Protein AF-A0AAV6JQM9-F1 (afdb_monomer)

Mean predicted aligned error: 17.46 Å

Sequ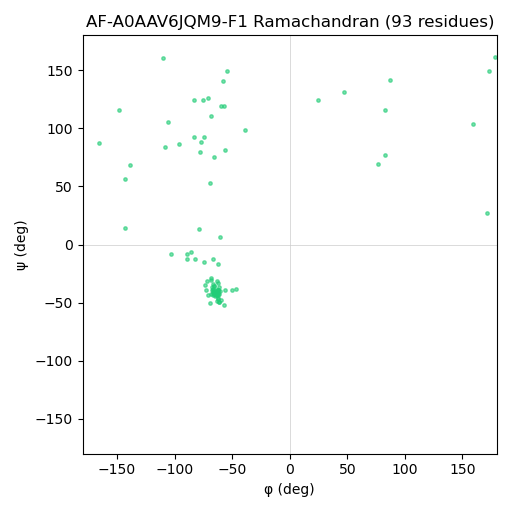ence (95 aa):
MRNSRGLAGAQKEYQPLSGPDRAVRSGTGFSGRQWRGIGAWKLLSLAVSFFVMMMKPIVLVLLNLAPFYEPSLPLCLLQFSLRALSDLELLVLLH

Solvent-accessible surface area (backbone atoms only — not comparable to full-atom values): 6343 Å² total; per-residue (Å²): 145,80,88,80,90,80,95,78,84,77,86,80,74,87,78,85,90,78,85,79,85,86,76,91,70,69,100,67,87,74,60,86,71,74,69,82,70,70,49,69,69,56,55,49,52,50,50,52,52,50,49,54,62,58,46,52,59,53,53,51,51,49,59,72,46,43,91,79,47,64,80,65,53,64,52,50,52,51,51,50,51,52,48,54,52,50,54,50,50,49,56,57,75,75,104

Nearest PDB structures (foldseek):
  5mto-assembly1_A  TM=6.393E-01  e=9.714E+00  Homo sapiens

Structure (mmCIF, N/CA/C/O backbone):
data_AF-A0AAV6JQM9-F1
#
_entry.id   AF-A0AAV6JQM9-F1
#
loop_
_atom_site.group_PDB
_atom_site.id
_atom_site.type_symbol
_atom_site.label_atom_id
_atom_site.label_alt_id
_atom_site.label_comp_id
_atom_site.label_asym_id
_atom_site.label_entity_id
_atom_site.label_seq_id
_atom_site.pdbx_PDB_ins_code
_atom_site.Cartn_x
_atom_site.Cartn_y
_atom_site.Cartn_z
_atom_site.occupancy
_atom_site.B_iso_or_equiv
_atom_site.auth_seq_id
_atom_site.auth_comp_id
_atom_site.auth_asym_id
_atom_site.auth_atom_id
_atom_site.pdbx_PDB_model_num
ATOM 1 N N . MET A 1 1 ? 37.848 -36.906 -79.648 1.00 54.44 1 MET A N 1
ATOM 2 C CA . MET A 1 1 ? 36.828 -37.685 -78.913 1.00 54.44 1 MET A CA 1
ATOM 3 C C . MET A 1 1 ? 37.301 -37.875 -77.477 1.00 54.44 1 MET A C 1
ATOM 5 O O . MET A 1 1 ? 38.107 -38.752 -77.201 1.00 54.44 1 MET A O 1
ATOM 9 N N . ARG A 1 2 ? 36.913 -36.933 -76.615 1.00 50.97 2 ARG A N 1
ATOM 10 C CA . ARG A 1 2 ? 37.068 -36.877 -75.153 1.00 50.97 2 ARG A CA 1
ATOM 11 C C . ARG A 1 2 ? 36.589 -35.489 -74.720 1.00 50.97 2 ARG A C 1
ATOM 13 O O . ARG A 1 2 ? 36.821 -34.533 -75.456 1.00 50.97 2 ARG A O 1
ATOM 20 N N . ASN A 1 3 ? 36.054 -35.437 -73.501 1.00 49.41 3 ASN A N 1
ATOM 21 C CA . ASN A 1 3 ? 35.787 -34.265 -72.660 1.00 49.41 3 ASN A CA 1
ATOM 22 C C . ASN A 1 3 ? 34.430 -33.585 -72.884 1.00 49.41 3 ASN A C 1
ATOM 24 O O . ASN A 1 3 ? 34.019 -33.397 -74.017 1.00 49.41 3 ASN A O 1
ATOM 28 N N . SER A 1 4 ? 33.716 -33.097 -71.876 1.00 56.16 4 SER A N 1
ATOM 29 C CA . SER A 1 4 ? 33.635 -33.319 -70.424 1.00 56.16 4 SER A CA 1
ATOM 30 C C . SER A 1 4 ? 32.568 -32.324 -69.929 1.00 56.16 4 SER A C 1
ATOM 32 O O . SER A 1 4 ? 32.337 -31.309 -70.576 1.00 56.16 4 SER A O 1
ATOM 34 N N . ARG A 1 5 ? 32.018 -32.576 -68.733 1.00 56.47 5 ARG A N 1
ATOM 35 C CA . ARG A 1 5 ? 31.266 -31.632 -67.875 1.00 56.47 5 ARG A CA 1
ATOM 36 C C . ARG A 1 5 ? 29.785 -31.434 -68.212 1.00 56.47 5 ARG A C 1
ATOM 38 O O . ARG A 1 5 ? 29.418 -30.868 -69.230 1.00 56.47 5 ARG A O 1
ATOM 45 N N . GLY A 1 6 ? 28.951 -31.839 -67.254 1.00 58.47 6 GLY A N 1
ATOM 46 C CA . GLY A 1 6 ? 27.530 -31.503 -67.221 1.00 58.47 6 GLY A CA 1
ATOM 47 C C . GLY A 1 6 ? 26.709 -32.231 -66.154 1.00 58.47 6 GLY A C 1
ATOM 48 O O . GLY A 1 6 ? 25.525 -32.440 -66.369 1.00 58.47 6 GLY A O 1
ATOM 49 N N . LEU A 1 7 ? 27.302 -32.654 -65.029 1.00 57.34 7 LEU A N 1
ATOM 50 C CA . LEU A 1 7 ? 26.544 -33.105 -63.854 1.00 57.34 7 LEU A CA 1
ATOM 51 C C . LEU A 1 7 ? 26.146 -31.872 -63.038 1.00 57.34 7 LEU A C 1
ATOM 53 O O . LEU A 1 7 ? 26.914 -31.396 -62.206 1.00 57.34 7 LEU A O 1
ATOM 57 N N . ALA A 1 8 ? 24.956 -31.347 -63.308 1.00 55.28 8 ALA A N 1
ATOM 58 C CA . ALA A 1 8 ? 24.271 -30.385 -62.458 1.00 55.28 8 ALA A CA 1
ATOM 59 C C . ALA A 1 8 ? 22.766 -30.620 -62.603 1.00 55.28 8 ALA A C 1
ATOM 61 O O . ALA A 1 8 ? 22.219 -30.444 -63.688 1.00 55.28 8 ALA A O 1
ATOM 62 N N . GLY A 1 9 ? 22.094 -31.026 -61.526 1.00 51.22 9 GLY A N 1
ATOM 63 C CA . GLY A 1 9 ? 20.636 -31.035 -61.525 1.00 51.22 9 GLY A CA 1
ATOM 64 C C . GLY A 1 9 ? 19.989 -31.939 -60.491 1.00 51.22 9 GLY A C 1
ATOM 65 O O . GLY A 1 9 ? 19.841 -33.133 -60.712 1.00 51.22 9 GLY A O 1
ATOM 66 N N . ALA A 1 10 ? 19.489 -31.298 -59.437 1.00 52.94 10 ALA A N 1
ATOM 67 C CA . ALA A 1 10 ? 18.323 -31.712 -58.662 1.00 52.94 10 ALA A CA 1
ATOM 68 C C . ALA A 1 10 ? 18.510 -32.875 -57.674 1.00 52.94 10 ALA A C 1
ATOM 70 O O . ALA A 1 10 ? 17.920 -33.950 -57.774 1.00 52.94 10 ALA A O 1
ATOM 71 N N . GLN A 1 11 ? 19.269 -32.548 -56.632 1.00 55.16 11 GLN A N 1
ATOM 72 C CA . GLN A 1 11 ? 19.062 -32.963 -55.248 1.00 55.16 11 GLN A CA 1
ATOM 73 C C . GLN A 1 11 ? 17.553 -32.965 -54.911 1.00 55.16 11 GLN A C 1
ATOM 75 O O . GLN A 1 11 ? 16.948 -31.923 -54.671 1.00 55.16 11 GLN A O 1
ATOM 80 N N . LYS A 1 12 ? 16.925 -34.146 -54.960 1.00 56.41 12 LYS A N 1
ATOM 81 C CA . LYS A 1 12 ? 15.574 -34.378 -54.438 1.00 56.41 12 LYS A CA 1
ATOM 82 C C . LYS A 1 12 ? 15.676 -34.488 -52.925 1.00 56.41 12 LYS A C 1
ATOM 84 O O . LYS A 1 12 ? 15.893 -35.570 -52.385 1.00 56.41 12 LYS A O 1
ATOM 89 N N . GLU A 1 13 ? 15.579 -33.348 -52.260 1.00 48.81 13 GLU A N 1
ATOM 90 C CA . GLU A 1 13 ? 15.427 -33.307 -50.816 1.00 48.81 13 GLU A CA 1
ATOM 91 C C . GLU A 1 13 ? 14.021 -33.792 -50.441 1.00 48.81 13 GLU A C 1
ATOM 93 O O . GLU A 1 13 ? 13.006 -33.344 -50.976 1.00 48.81 13 GLU A O 1
ATOM 98 N N . TYR A 1 14 ? 14.002 -34.787 -49.560 1.00 51.00 14 TYR A N 1
ATOM 99 C CA . TYR A 1 14 ? 12.830 -35.387 -48.939 1.00 51.00 14 TYR A CA 1
ATOM 100 C C . TYR A 1 14 ? 12.014 -34.317 -48.197 1.00 51.00 14 TYR A C 1
ATOM 102 O O . TYR A 1 14 ? 12.498 -33.724 -47.236 1.00 51.00 14 TY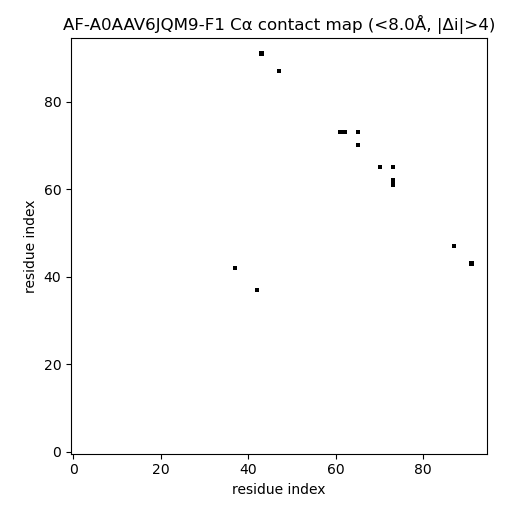R A O 1
ATOM 110 N N . GLN A 1 15 ? 10.760 -34.109 -48.597 1.00 57.31 15 GLN A N 1
ATOM 111 C CA . GLN A 1 15 ? 9.796 -33.281 -47.873 1.00 57.31 15 GLN A CA 1
ATOM 112 C C . GLN A 1 15 ? 8.788 -34.216 -47.177 1.00 57.31 15 GLN A C 1
ATOM 114 O O . GLN A 1 15 ? 7.969 -34.829 -47.866 1.00 57.31 15 GLN A O 1
ATOM 119 N N . PRO A 1 16 ? 8.841 -34.411 -45.845 1.00 53.78 16 PRO A N 1
ATOM 120 C CA . PRO A 1 16 ? 7.833 -35.208 -45.157 1.00 53.78 16 PRO A CA 1
ATOM 121 C C . PRO A 1 16 ? 6.518 -34.428 -45.004 1.00 53.78 16 PRO A C 1
ATOM 123 O O . PRO A 1 16 ? 6.466 -33.332 -44.445 1.00 53.78 16 PRO A O 1
ATOM 126 N N . LEU A 1 17 ? 5.446 -35.042 -45.505 1.00 61.53 17 LEU A N 1
ATOM 127 C CA . LEU A 1 17 ? 4.046 -34.691 -45.286 1.00 61.53 17 LEU A CA 1
ATOM 128 C C . LEU A 1 17 ? 3.647 -34.970 -43.829 1.00 61.53 17 LEU A C 1
ATOM 130 O O . LEU A 1 17 ? 3.488 -36.128 -43.452 1.00 61.53 17 LEU A O 1
ATOM 134 N N . SER A 1 18 ? 3.407 -33.924 -43.037 1.00 53.59 18 SER A N 1
ATOM 135 C CA . SER A 1 18 ? 2.545 -33.995 -41.846 1.00 53.59 18 SER A CA 1
ATOM 136 C C . SER A 1 18 ? 2.188 -32.591 -41.354 1.00 53.59 18 SER A C 1
ATOM 138 O O . SER A 1 18 ? 2.864 -32.030 -40.494 1.00 53.59 18 SER A O 1
ATOM 140 N N . GLY A 1 19 ? 1.112 -32.018 -41.891 1.00 54.25 19 GLY A N 1
ATOM 141 C CA . GLY A 1 19 ? 0.438 -30.875 -41.279 1.00 54.25 19 GLY A CA 1
ATOM 142 C C . GLY A 1 19 ? -0.907 -31.309 -40.701 1.00 54.25 19 GLY A C 1
ATOM 143 O O . GLY A 1 19 ? -1.908 -31.175 -41.401 1.00 54.25 19 GLY A O 1
ATOM 144 N N . PRO A 1 20 ? -0.972 -31.852 -39.472 1.00 48.19 20 PRO A N 1
ATOM 145 C CA . PRO A 1 20 ? -2.231 -31.971 -38.765 1.00 48.19 20 PRO A CA 1
ATOM 146 C C . PRO A 1 20 ? -2.530 -30.632 -38.082 1.00 48.19 20 PRO A C 1
ATOM 148 O O . PRO A 1 20 ? -1.714 -30.113 -37.330 1.00 48.19 20 PRO A O 1
ATOM 151 N N . ASP A 1 21 ? -3.697 -30.081 -38.395 1.00 56.31 21 ASP A N 1
ATOM 152 C CA . ASP A 1 21 ? -4.688 -29.619 -37.423 1.00 56.31 21 ASP A CA 1
ATOM 153 C C . ASP A 1 21 ? -4.232 -28.740 -36.226 1.00 56.31 21 ASP A C 1
ATOM 155 O O . ASP A 1 21 ? -3.382 -29.100 -35.416 1.00 56.31 21 ASP A O 1
ATOM 159 N N . ARG A 1 22 ? -4.964 -27.635 -36.021 1.00 52.75 22 ARG A N 1
ATOM 160 C CA . ARG A 1 22 ? -4.941 -26.717 -34.854 1.00 52.75 22 ARG A CA 1
ATOM 161 C C . ARG A 1 22 ? -3.868 -25.625 -34.799 1.00 52.75 22 ARG A C 1
ATOM 163 O O . ARG A 1 22 ? -3.022 -25.580 -33.906 1.00 52.75 22 ARG A O 1
ATOM 170 N N . ALA A 1 23 ? -4.091 -24.573 -35.579 1.00 52.78 23 ALA A N 1
ATOM 171 C CA . ALA A 1 23 ? -3.895 -23.224 -35.049 1.00 52.78 23 ALA A CA 1
ATOM 172 C C . ALA A 1 23 ? -4.937 -22.233 -35.586 1.00 52.78 23 ALA A C 1
ATOM 174 O O . ALA A 1 23 ? -4.603 -21.152 -36.058 1.00 52.78 23 ALA A O 1
ATOM 175 N N . VAL A 1 24 ? -6.222 -22.548 -35.390 1.00 51.41 24 VAL A N 1
ATOM 176 C CA . VAL A 1 24 ? -7.194 -21.503 -35.034 1.00 51.41 24 VAL A CA 1
ATOM 177 C C . VAL A 1 24 ? -6.784 -20.997 -33.643 1.00 51.41 24 VAL A C 1
ATOM 179 O O . VAL A 1 24 ? -7.337 -21.395 -32.623 1.00 51.41 24 VAL A O 1
ATOM 182 N N . ARG A 1 25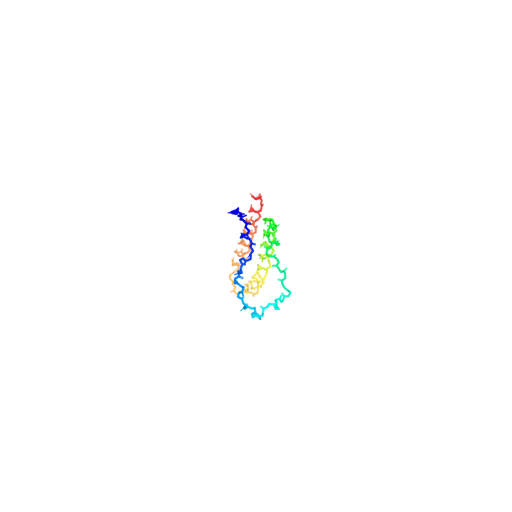 ? -5.712 -20.202 -33.575 1.00 54.59 25 ARG A N 1
ATOM 183 C CA . ARG A 1 25 ? -5.285 -19.509 -32.355 1.00 54.59 25 ARG A CA 1
ATOM 184 C C . ARG A 1 25 ? -5.856 -18.100 -32.414 1.00 54.59 25 ARG A C 1
ATOM 186 O O . ARG A 1 25 ? -5.242 -17.190 -32.954 1.00 54.59 25 ARG A O 1
ATOM 193 N N . SER A 1 26 ? -7.095 -18.008 -31.936 1.00 49.88 26 SER A N 1
ATOM 194 C CA . SER A 1 26 ? -7.595 -16.972 -31.025 1.00 49.88 26 SER A CA 1
ATOM 195 C C . SER A 1 26 ? -6.852 -15.631 -31.025 1.00 49.88 26 SER A C 1
ATOM 197 O O . SER A 1 26 ? -5.667 -15.557 -30.699 1.00 49.88 26 SER A O 1
ATOM 199 N N . GLY A 1 27 ? -7.603 -14.556 -31.272 1.00 54.66 27 GLY A N 1
ATOM 200 C CA . GLY A 1 27 ? -7.192 -13.166 -31.105 1.00 54.66 27 GLY A CA 1
ATOM 201 C C . GLY A 1 27 ? -6.702 -12.822 -29.697 1.00 54.66 27 GLY A C 1
ATOM 202 O O . GLY A 1 27 ? -7.414 -12.214 -28.909 1.00 54.66 27 GLY A O 1
ATOM 203 N N . THR A 1 28 ? -5.446 -13.137 -29.416 1.00 60.28 28 THR A N 1
ATOM 204 C CA . THR A 1 28 ? -4.679 -12.575 -28.305 1.00 60.28 28 THR A CA 1
ATOM 205 C C . THR A 1 28 ? -3.270 -12.297 -28.800 1.00 60.28 28 THR A C 1
ATOM 207 O O . THR A 1 28 ? -2.297 -12.929 -28.393 1.00 60.28 28 THR A O 1
ATOM 210 N N . GLY A 1 29 ? -3.152 -11.321 -29.699 1.00 53.38 29 GLY A N 1
ATOM 211 C CA . GLY A 1 29 ? -1.890 -10.650 -29.990 1.00 53.38 29 GLY A CA 1
ATOM 212 C C . GLY A 1 29 ? -1.446 -9.787 -28.808 1.00 53.38 29 GLY A C 1
ATOM 213 O O . GLY A 1 29 ? -1.184 -8.602 -28.980 1.00 53.38 29 GLY A O 1
ATOM 214 N N . PHE A 1 30 ? -1.370 -10.349 -27.598 1.00 58.91 30 PHE A N 1
ATOM 215 C CA . PHE A 1 30 ? -0.698 -9.691 -26.484 1.00 58.91 30 PHE A CA 1
ATOM 216 C C . PHE A 1 30 ? 0.798 -9.898 -26.700 1.00 58.91 30 PHE A C 1
ATOM 218 O O . PHE A 1 30 ? 1.416 -10.838 -26.200 1.00 58.91 30 PHE A O 1
ATOM 225 N N . SER A 1 31 ? 1.367 -9.077 -27.584 1.00 54.84 31 SER A N 1
ATOM 226 C CA . SER A 1 31 ? 2.787 -9.150 -27.890 1.00 54.84 31 SER A CA 1
ATOM 227 C C . SER A 1 31 ? 3.566 -8.913 -26.590 1.00 54.84 31 SER A C 1
ATOM 229 O O . SER A 1 31 ? 3.494 -7.840 -25.987 1.00 54.84 31 SER A O 1
ATOM 231 N N . GLY A 1 32 ? 4.363 -9.897 -26.170 1.00 55.56 32 GLY A N 1
ATOM 232 C CA . GLY A 1 32 ? 5.305 -9.780 -25.047 1.00 55.56 32 GLY A CA 1
ATOM 233 C C . GLY A 1 32 ? 6.388 -8.702 -25.241 1.00 55.56 32 GLY A C 1
ATOM 234 O O . GLY A 1 32 ? 7.299 -8.588 -24.429 1.00 55.56 32 GLY A O 1
ATOM 235 N N . ARG A 1 33 ? 6.304 -7.894 -26.309 1.00 54.81 33 ARG A N 1
ATOM 236 C CA . ARG A 1 33 ? 7.153 -6.728 -26.577 1.00 54.81 33 ARG A CA 1
ATOM 237 C C . ARG A 1 33 ? 6.618 -5.415 -25.996 1.00 54.81 33 ARG A C 1
ATOM 239 O O . ARG A 1 33 ? 7.395 -4.471 -25.920 1.00 54.81 33 ARG A O 1
ATOM 246 N N . GLN A 1 34 ? 5.363 -5.338 -25.538 1.00 55.25 34 GLN A N 1
ATOM 247 C CA . GLN A 1 34 ? 4.834 -4.109 -24.912 1.00 55.25 34 GLN A CA 1
ATOM 248 C C . GLN A 1 34 ? 5.346 -3.857 -23.483 1.00 55.25 34 GLN A C 1
ATOM 250 O O . GLN A 1 34 ? 5.257 -2.738 -22.989 1.00 55.25 34 GLN A O 1
ATOM 255 N N . TRP A 1 35 ? 5.937 -4.861 -22.830 1.00 54.78 35 TRP A N 1
ATOM 256 C CA . TRP A 1 35 ? 6.401 -4.742 -21.442 1.00 54.78 35 TRP A CA 1
ATOM 257 C C . TRP A 1 35 ? 7.811 -4.145 -21.302 1.00 54.78 35 TRP A C 1
ATOM 259 O O . TRP A 1 35 ? 8.235 -3.841 -20.193 1.00 54.78 35 TRP A O 1
ATOM 269 N N . ARG A 1 36 ? 8.546 -3.916 -22.402 1.00 56.31 36 ARG A N 1
ATOM 270 C CA . ARG A 1 36 ? 9.949 -3.441 -22.368 1.00 56.31 36 ARG A CA 1
ATOM 271 C C . ARG A 1 36 ? 10.136 -1.934 -22.112 1.00 56.31 36 ARG A C 1
ATOM 273 O O . ARG A 1 36 ? 11.234 -1.428 -22.306 1.00 56.31 36 ARG A O 1
ATOM 280 N N . GLY A 1 37 ? 9.103 -1.214 -21.675 1.00 63.53 37 GLY A N 1
ATOM 281 C CA . GLY A 1 37 ? 9.173 0.239 -21.463 1.00 63.53 37 GLY A CA 1
ATOM 282 C C . GLY A 1 37 ? 8.396 0.761 -20.258 1.00 63.53 37 GLY A C 1
ATOM 283 O O . GLY A 1 37 ? 8.147 1.964 -20.172 1.00 63.53 37 GLY A O 1
ATOM 284 N N . ILE A 1 38 ? 7.969 -0.107 -19.336 1.00 66.56 38 ILE A N 1
ATOM 285 C CA . ILE A 1 38 ? 7.374 0.364 -18.084 1.00 66.56 38 ILE A CA 1
ATOM 286 C C . ILE A 1 38 ? 8.529 0.887 -17.225 1.00 66.56 38 ILE A C 1
ATOM 288 O O . ILE A 1 38 ? 9.205 0.119 -16.550 1.00 66.56 38 ILE A O 1
ATOM 292 N N . GLY A 1 39 ? 8.806 2.191 -17.322 1.00 75.25 39 GLY A N 1
ATOM 293 C CA . GLY A 1 39 ? 9.816 2.845 -16.490 1.00 75.25 39 GLY A CA 1
ATOM 294 C C . GLY A 1 39 ? 9.541 2.591 -15.007 1.00 75.25 39 GLY A C 1
ATOM 295 O O . GLY A 1 39 ? 8.379 2.455 -14.618 1.00 75.25 39 GLY A O 1
ATOM 296 N N . ALA A 1 40 ? 10.596 2.540 -14.189 1.00 76.94 40 ALA A N 1
ATOM 297 C CA . ALA A 1 40 ? 10.515 2.270 -12.749 1.00 76.94 40 ALA A CA 1
ATOM 298 C C . ALA A 1 40 ? 9.416 3.098 -12.055 1.00 76.94 40 ALA A C 1
ATOM 300 O O . ALA A 1 40 ? 8.640 2.565 -11.271 1.00 76.94 40 ALA A O 1
ATOM 301 N N . TRP A 1 41 ? 9.244 4.355 -12.470 1.00 73.75 41 TRP A N 1
ATOM 302 C CA . TRP A 1 41 ? 8.187 5.272 -12.036 1.00 73.75 41 TRP A CA 1
ATOM 303 C C . TRP A 1 41 ? 6.753 4.758 -12.236 1.00 73.75 41 TRP A C 1
ATOM 305 O O . TRP A 1 41 ? 5.897 4.956 -11.377 1.00 73.75 41 TRP A O 1
ATOM 315 N N . LYS A 1 42 ? 6.467 4.069 -13.349 1.00 81.25 42 LYS A N 1
ATOM 316 C CA . LYS A 1 42 ? 5.141 3.479 -13.604 1.00 81.25 42 LYS A CA 1
ATOM 317 C C . LYS A 1 42 ? 4.896 2.253 -12.729 1.00 81.25 42 LYS A C 1
ATOM 319 O O . LYS A 1 42 ? 3.784 2.090 -12.240 1.00 81.25 42 LYS A O 1
ATOM 324 N N . LEU A 1 43 ? 5.915 1.418 -12.511 1.00 81.38 43 LEU A N 1
ATOM 325 C CA . LEU A 1 43 ? 5.821 0.287 -11.580 1.00 81.38 43 LEU A CA 1
ATOM 326 C C . LEU A 1 43 ? 5.642 0.773 -10.137 1.00 81.38 43 LEU A C 1
ATOM 328 O O . LEU A 1 43 ? 4.802 0.240 -9.419 1.00 81.38 43 LEU A O 1
ATOM 332 N N . LEU A 1 44 ? 6.362 1.825 -9.750 1.00 80.44 44 LEU A N 1
ATOM 333 C CA . LEU A 1 44 ? 6.268 2.462 -8.440 1.00 80.44 44 LEU A CA 1
ATOM 334 C C . LEU A 1 44 ? 4.880 3.071 -8.205 1.00 80.44 44 LEU A C 1
ATOM 336 O O . LEU A 1 44 ? 4.245 2.780 -7.197 1.00 80.44 44 LEU A O 1
ATOM 340 N N . SER A 1 45 ? 4.359 3.836 -9.168 1.00 81.62 45 SER A N 1
ATOM 341 C CA . SER A 1 45 ? 3.003 4.397 -9.103 1.00 81.62 45 SER A CA 1
ATOM 342 C C . SER A 1 45 ? 1.927 3.307 -9.019 1.00 81.62 45 SER A C 1
ATOM 344 O O . SER A 1 45 ? 0.979 3.432 -8.237 1.00 81.62 45 SER A O 1
ATOM 346 N N . LEU A 1 46 ? 2.092 2.208 -9.762 1.00 84.62 46 LEU A N 1
ATOM 347 C CA . LEU A 1 46 ? 1.188 1.061 -9.698 1.00 84.62 46 LEU A CA 1
ATOM 348 C C . LEU A 1 46 ? 1.242 0.380 -8.320 1.00 84.62 46 LEU A C 1
ATOM 350 O O . LEU A 1 46 ? 0.196 0.064 -7.758 1.00 84.62 46 LEU A O 1
ATOM 354 N N . ALA A 1 47 ? 2.441 0.201 -7.756 1.00 82.81 47 ALA A N 1
ATOM 355 C CA . ALA A 1 47 ? 2.647 -0.399 -6.440 1.00 82.81 47 ALA A CA 1
ATOM 356 C C . ALA A 1 47 ? 2.050 0.456 -5.312 1.00 82.81 47 ALA A C 1
ATOM 358 O O . ALA A 1 47 ? 1.340 -0.074 -4.459 1.00 82.81 47 ALA A O 1
ATOM 359 N N . VAL A 1 48 ? 2.259 1.776 -5.343 1.00 82.38 48 VAL A N 1
ATOM 360 C CA . VAL A 1 48 ? 1.655 2.717 -4.383 1.00 82.38 48 VAL A CA 1
ATOM 361 C C . VAL A 1 48 ? 0.129 2.699 -4.499 1.00 82.38 48 VAL A C 1
ATOM 363 O O . VAL A 1 48 ? -0.567 2.584 -3.492 1.00 82.38 48 VAL A O 1
ATOM 366 N N . SER A 1 49 ? -0.408 2.740 -5.721 1.00 82.12 49 SER A N 1
ATOM 367 C CA . SER A 1 49 ? -1.860 2.692 -5.948 1.00 82.12 49 SER A CA 1
ATOM 368 C C . SER A 1 49 ? -2.473 1.386 -5.436 1.00 82.12 49 SER A C 1
ATOM 370 O O . SER A 1 49 ? -3.519 1.395 -4.784 1.00 82.12 49 SER A O 1
ATOM 372 N N . PHE A 1 50 ? -1.800 0.260 -5.680 1.00 84.62 50 PHE A N 1
ATOM 373 C CA . PHE A 1 50 ? -2.208 -1.048 -5.180 1.00 84.62 50 PHE A CA 1
ATOM 374 C C . PHE A 1 50 ? -2.170 -1.114 -3.649 1.00 84.62 50 PHE A C 1
ATOM 376 O O . PHE A 1 50 ? -3.117 -1.598 -3.030 1.00 84.62 50 PHE A O 1
ATOM 383 N N . PHE A 1 51 ? -1.116 -0.578 -3.033 1.00 82.50 51 PHE A N 1
ATOM 384 C CA . PHE A 1 51 ? -0.976 -0.507 -1.582 1.00 82.50 51 PHE A CA 1
ATOM 385 C C . PHE A 1 51 ? -2.113 0.298 -0.941 1.00 82.50 51 PHE A C 1
ATOM 387 O O . PHE A 1 51 ? -2.762 -0.185 -0.016 1.00 82.50 51 PHE A O 1
ATOM 394 N N . VAL A 1 52 ? -2.433 1.480 -1.475 1.00 83.00 52 VAL A N 1
ATOM 395 C CA . VAL A 1 52 ? -3.551 2.309 -0.986 1.00 83.00 52 VAL A CA 1
ATOM 396 C C . VAL A 1 52 ? -4.893 1.587 -1.145 1.00 83.00 52 VAL A C 1
ATOM 398 O O . VAL A 1 52 ? -5.718 1.597 -0.226 1.00 83.00 52 VAL A O 1
ATOM 401 N N . MET A 1 53 ? -5.104 0.918 -2.283 1.00 87.75 53 MET A N 1
ATOM 402 C CA . MET A 1 53 ? -6.316 0.136 -2.535 1.00 87.75 53 MET A CA 1
ATOM 403 C C . MET A 1 53 ? -6.472 -1.020 -1.536 1.00 87.75 53 MET A C 1
ATOM 405 O O . MET A 1 53 ? -7.584 -1.260 -1.069 1.00 87.75 53 MET A O 1
ATOM 409 N N . MET A 1 54 ? -5.374 -1.692 -1.171 1.00 83.31 54 MET A N 1
ATOM 410 C CA . MET A 1 54 ? -5.361 -2.777 -0.181 1.00 83.31 54 MET A CA 1
ATOM 411 C C . MET A 1 54 ? -5.517 -2.281 1.261 1.00 83.31 54 MET A C 1
ATOM 413 O O . MET A 1 54 ? -6.182 -2.934 2.063 1.00 83.31 54 MET A O 1
ATOM 417 N N . MET A 1 55 ? -4.962 -1.116 1.601 1.00 79.50 55 MET A N 1
ATOM 418 C CA . MET A 1 55 ? -5.036 -0.574 2.962 1.00 79.50 55 MET A CA 1
ATOM 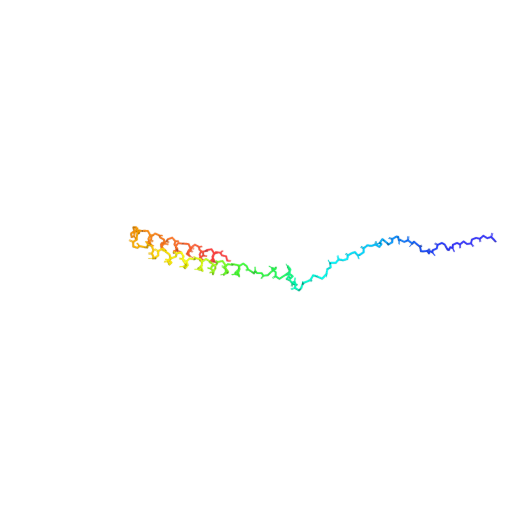419 C C . MET A 1 55 ? -6.436 -0.074 3.330 1.00 79.50 55 MET A C 1
ATOM 421 O O . MET A 1 55 ? -6.848 -0.195 4.481 1.00 79.50 55 MET A O 1
ATOM 425 N N . LYS A 1 56 ? -7.218 0.426 2.369 1.00 81.19 56 LYS A N 1
ATOM 426 C CA . LYS A 1 56 ? -8.576 0.936 2.620 1.00 81.19 56 LYS A CA 1
ATOM 427 C C . LYS A 1 56 ? -9.534 -0.084 3.266 1.00 81.19 56 LYS A C 1
ATOM 429 O O . LYS A 1 56 ? -10.122 0.266 4.289 1.00 81.19 56 LYS A O 1
ATOM 434 N N . PRO A 1 57 ? -9.720 -1.314 2.742 1.00 82.50 57 PRO A N 1
ATOM 435 C CA . PRO A 1 57 ? -10.577 -2.307 3.387 1.00 82.50 57 PRO A CA 1
ATOM 436 C C . PRO A 1 57 ? -10.006 -2.775 4.727 1.00 82.50 57 PRO A C 1
ATOM 438 O O . PRO A 1 57 ? -10.779 -2.994 5.650 1.00 82.50 57 PRO A O 1
ATOM 441 N N . ILE A 1 58 ? -8.678 -2.865 4.865 1.00 82.38 58 ILE A N 1
ATOM 442 C CA . ILE A 1 58 ? -8.020 -3.240 6.126 1.00 82.38 58 ILE A CA 1
ATOM 443 C C . ILE A 1 58 ? -8.350 -2.214 7.214 1.00 82.38 58 ILE A C 1
ATOM 445 O O . ILE A 1 58 ? -8.827 -2.585 8.282 1.00 82.38 58 ILE A O 1
ATOM 449 N N . VAL A 1 59 ? -8.196 -0.922 6.917 1.00 79.44 59 VAL A N 1
ATOM 450 C CA . VAL A 1 59 ? -8.563 0.171 7.830 1.00 79.44 59 VAL A CA 1
ATOM 451 C C . VAL A 1 59 ? -10.062 0.159 8.132 1.00 79.44 59 VAL A C 1
ATOM 453 O O . VAL A 1 59 ? -10.451 0.364 9.277 1.00 79.44 59 VAL A O 1
ATOM 456 N N . LEU A 1 60 ? -10.915 -0.123 7.143 1.00 83.75 60 LEU A N 1
ATOM 457 C CA . LEU A 1 60 ? -12.367 -0.171 7.337 1.00 83.75 60 LEU A CA 1
ATOM 458 C C . LEU A 1 60 ? -12.797 -1.331 8.251 1.00 83.75 60 LEU A C 1
ATOM 460 O O . LEU A 1 60 ? -13.640 -1.147 9.126 1.00 83.75 60 LEU A O 1
ATOM 464 N N . VAL A 1 61 ? -12.196 -2.510 8.073 1.00 83.94 61 VAL A N 1
ATOM 465 C CA . VAL A 1 61 ? -12.407 -3.689 8.928 1.00 83.94 61 VAL A CA 1
ATOM 466 C C . VAL A 1 61 ? -11.883 -3.421 10.336 1.00 83.94 61 VAL A C 1
ATOM 468 O O . VAL A 1 61 ? -12.572 -3.709 11.310 1.00 83.94 61 VAL A O 1
ATOM 471 N N . LEU A 1 62 ? -10.710 -2.804 10.461 1.00 76.94 62 LEU A N 1
ATOM 472 C CA . LEU A 1 62 ? -10.143 -2.424 11.753 1.00 76.94 62 LEU A CA 1
ATOM 473 C C . LEU A 1 62 ? -10.996 -1.386 12.483 1.00 76.94 62 LEU A C 1
ATOM 475 O O . LEU A 1 62 ? -11.169 -1.505 13.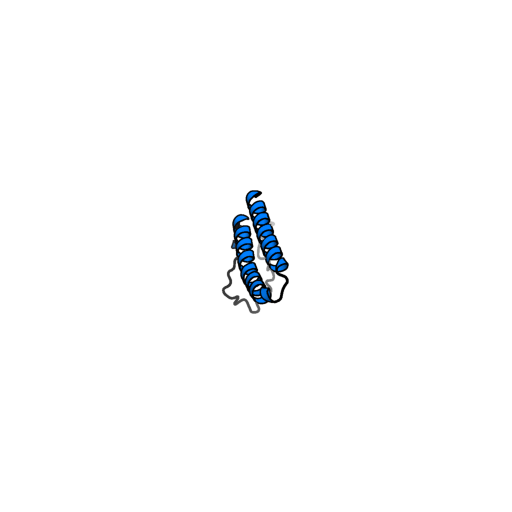688 1.00 76.94 62 LEU A O 1
ATOM 479 N N . LEU A 1 63 ? -11.567 -0.407 11.779 1.00 79.56 63 LEU A N 1
ATOM 480 C CA . LEU A 1 63 ? -12.508 0.557 12.359 1.00 79.56 63 LEU A CA 1
ATOM 481 C C . LEU A 1 63 ? -13.822 -0.105 12.779 1.00 79.56 63 LEU A C 1
ATOM 483 O O . LEU A 1 63 ? -14.386 0.260 13.807 1.00 79.56 63 LEU A O 1
ATOM 487 N N . ASN A 1 64 ? -14.299 -1.089 12.014 1.00 81.56 64 ASN A N 1
ATOM 488 C CA . ASN A 1 64 ? -15.487 -1.859 12.375 1.00 81.56 64 ASN A CA 1
ATOM 489 C C . ASN A 1 64 ? -15.255 -2.708 13.635 1.00 81.56 64 ASN A C 1
ATOM 491 O O . ASN A 1 64 ? -16.147 -2.836 14.470 1.00 81.56 64 A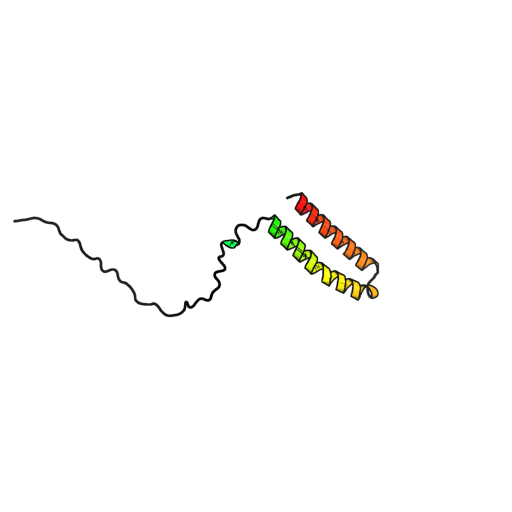SN A O 1
ATOM 495 N N . LEU A 1 65 ? -14.040 -3.235 13.792 1.00 78.81 65 LEU A N 1
ATOM 496 C CA . LEU A 1 65 ? -13.644 -4.025 14.951 1.00 78.81 65 LEU A CA 1
ATOM 497 C C . LEU A 1 65 ? -13.063 -3.185 16.104 1.00 78.81 65 LEU A C 1
ATOM 499 O O . LEU A 1 65 ? -12.877 -3.708 17.198 1.00 78.81 65 LEU A O 1
ATOM 503 N N . ALA A 1 66 ? -12.812 -1.889 15.897 1.00 72.00 66 ALA A N 1
ATOM 504 C CA . ALA A 1 66 ? -12.266 -0.965 16.891 1.00 72.00 66 ALA A CA 1
ATOM 505 C C . ALA A 1 66 ? -12.983 -0.972 18.255 1.00 72.00 66 ALA A C 1
ATOM 507 O O . ALA A 1 66 ? -12.274 -0.910 19.257 1.00 72.00 66 ALA A O 1
ATOM 508 N N . PRO A 1 67 ? -14.326 -1.089 18.362 1.00 77.25 67 PRO A N 1
ATOM 509 C CA . PRO A 1 67 ? -14.980 -1.169 19.671 1.00 77.25 67 PRO A CA 1
ATOM 510 C C . PRO A 1 67 ? -14.656 -2.452 20.458 1.00 77.25 67 PRO A C 1
ATOM 512 O O . PRO A 1 67 ? -14.961 -2.516 21.645 1.00 77.25 67 PRO A O 1
ATOM 515 N N . PHE A 1 68 ? -14.050 -3.461 19.82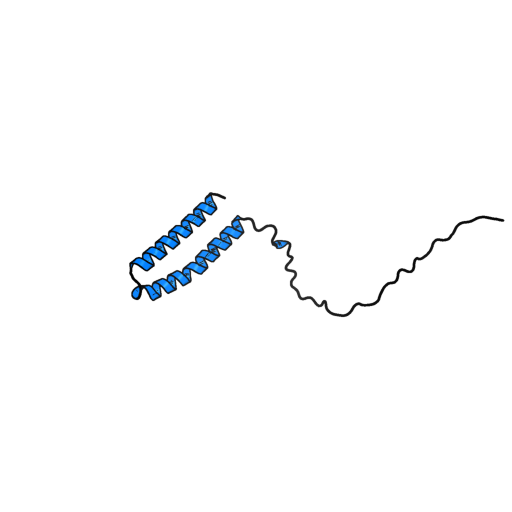3 1.00 83.88 68 PHE A N 1
ATOM 516 C CA . PHE A 1 68 ? -13.688 -4.741 20.442 1.00 83.88 68 PHE A CA 1
ATOM 517 C C . PHE A 1 68 ? -12.195 -4.864 20.776 1.00 83.88 68 PHE A C 1
ATOM 519 O O . PHE A 1 68 ? -11.799 -5.835 21.421 1.00 83.88 68 PHE A O 1
ATOM 526 N N . TYR A 1 69 ? -11.364 -3.912 20.346 1.00 77.69 69 TYR A N 1
ATOM 527 C CA . TYR A 1 69 ? -9.920 -3.925 20.573 1.00 77.69 69 TYR A CA 1
ATOM 528 C C . TYR A 1 69 ? -9.496 -2.849 21.568 1.00 77.69 69 TYR A C 1
ATOM 530 O O . TYR A 1 69 ? -10.199 -1.865 21.796 1.00 77.69 69 TYR A O 1
ATOM 538 N N . GLU A 1 70 ? -8.308 -3.020 22.150 1.00 82.00 70 GLU A N 1
ATOM 539 C CA . GLU A 1 70 ? -7.706 -1.955 22.942 1.00 82.00 70 GLU A CA 1
ATOM 540 C C . GLU A 1 70 ? -7.538 -0.680 22.098 1.00 82.00 70 GLU A C 1
ATOM 542 O O . GLU A 1 70 ? -7.118 -0.757 20.939 1.00 82.00 70 GLU A O 1
ATOM 547 N N . PRO A 1 71 ? -7.779 0.511 22.676 1.00 74.56 71 PRO A N 1
ATOM 548 C CA . PRO A 1 71 ? -7.640 1.789 21.974 1.00 74.56 71 PRO A CA 1
ATOM 549 C C . PRO A 1 71 ? -6.204 2.071 21.495 1.00 74.56 71 PRO A C 1
ATOM 551 O O . PRO A 1 71 ? -5.993 2.909 20.620 1.00 74.56 71 PRO A O 1
ATOM 554 N N . SER A 1 72 ? -5.213 1.354 22.031 1.00 81.12 72 SER A N 1
ATOM 555 C CA . SER A 1 72 ? -3.807 1.372 21.609 1.00 81.12 72 SER A CA 1
ATOM 556 C C . SER A 1 72 ? -3.593 0.761 20.215 1.00 81.12 72 SER A C 1
ATOM 558 O O . SER A 1 72 ? -2.706 1.190 19.474 1.00 81.12 72 SER A O 1
ATOM 560 N N . LEU A 1 73 ? -4.422 -0.210 19.829 1.00 79.56 73 LEU A N 1
ATOM 561 C CA . LEU A 1 73 ? -4.293 -0.982 18.596 1.00 79.56 73 LEU A CA 1
ATOM 562 C C . LEU A 1 73 ? -4.564 -0.158 17.319 1.00 79.56 73 LEU A C 1
ATOM 564 O O . LEU A 1 73 ? -3.708 -0.160 16.432 1.00 79.56 73 LEU A O 1
ATOM 568 N N . PRO A 1 74 ? -5.671 0.605 17.189 1.00 77.56 74 PRO A N 1
ATOM 569 C CA . PRO A 1 74 ? -5.876 1.466 16.023 1.00 77.56 74 PRO A CA 1
ATOM 570 C C . PRO A 1 74 ? -4.815 2.570 15.921 1.00 77.56 74 PRO A C 1
ATOM 572 O O . PRO A 1 74 ? -4.426 2.936 14.813 1.00 77.56 74 PRO A O 1
ATOM 575 N N . LEU A 1 75 ? -4.295 3.063 17.052 1.00 81.38 75 LEU A N 1
ATOM 576 C CA . LEU A 1 75 ? -3.197 4.033 17.070 1.00 81.38 75 LEU A CA 1
ATOM 577 C C . LEU A 1 75 ? -1.889 3.423 16.541 1.00 81.38 75 LEU A C 1
ATOM 579 O O . LEU A 1 75 ? -1.206 4.073 15.750 1.00 81.38 75 LEU A O 1
ATOM 583 N N . CYS A 1 76 ? -1.562 2.176 16.898 1.00 83.25 76 CYS A N 1
ATOM 584 C CA . CYS A 1 76 ? -0.360 1.504 16.388 1.00 83.25 76 CYS A CA 1
ATOM 585 C C . CYS A 1 76 ? -0.459 1.227 14.881 1.00 83.25 76 CYS A C 1
ATOM 587 O O . CYS A 1 76 ? 0.505 1.430 14.145 1.00 83.25 76 CYS A O 1
ATOM 589 N N . LEU A 1 77 ? -1.644 0.842 14.400 1.00 78.06 77 LEU A N 1
ATOM 590 C CA . LEU A 1 77 ? -1.908 0.599 12.982 1.00 78.06 77 LEU A CA 1
ATOM 591 C C . LEU A 1 77 ? -1.854 1.886 12.162 1.00 78.06 77 LEU A C 1
ATOM 593 O O . LEU A 1 77 ? -1.307 1.887 11.058 1.00 78.06 77 LEU A O 1
ATOM 597 N N . LEU A 1 78 ? -2.363 2.992 12.711 1.00 80.62 78 LEU A N 1
ATOM 598 C CA . LEU A 1 78 ? -2.230 4.316 12.110 1.00 80.62 78 LEU A CA 1
ATOM 599 C C . LEU A 1 78 ? -0.752 4.723 12.015 1.00 80.62 78 LEU A C 1
ATOM 601 O O . LEU A 1 78 ? -0.296 5.141 10.951 1.00 80.62 78 LEU A O 1
ATOM 605 N N . GLN A 1 79 ? 0.011 4.547 13.098 1.00 87.38 79 GLN A N 1
ATOM 606 C CA . GLN A 1 79 ? 1.446 4.844 13.135 1.00 87.38 79 GLN A CA 1
ATOM 607 C C . GLN A 1 79 ? 2.240 3.980 12.150 1.00 87.38 79 GLN A C 1
ATOM 609 O O . GLN A 1 79 ? 3.080 4.502 11.419 1.00 87.38 79 GLN A O 1
ATOM 614 N N . PHE A 1 80 ? 1.949 2.682 12.079 1.00 84.38 80 PHE A N 1
ATOM 615 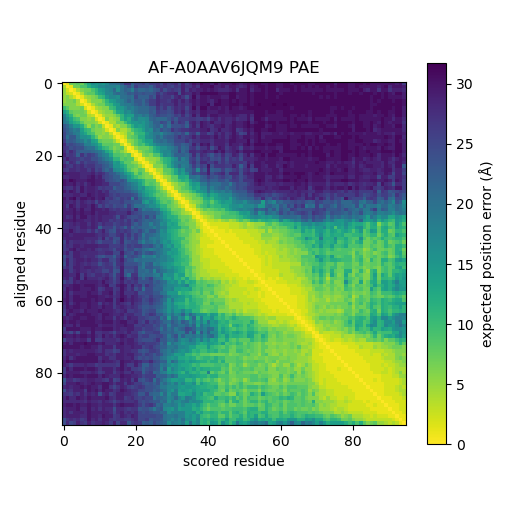C CA . PHE A 1 80 ? 2.581 1.762 11.136 1.00 84.38 80 PHE A CA 1
ATOM 616 C C . PHE A 1 80 ? 2.249 2.116 9.681 1.00 84.38 80 PHE A C 1
ATOM 618 O O . PHE A 1 80 ? 3.135 2.126 8.831 1.00 84.38 80 PHE A O 1
ATOM 625 N N . SER A 1 81 ? 0.995 2.477 9.398 1.00 82.12 81 SER A N 1
ATOM 626 C CA . SER A 1 81 ? 0.566 2.902 8.059 1.00 82.12 81 SER A CA 1
ATOM 627 C C . SER A 1 81 ? 1.273 4.186 7.624 1.00 82.12 81 SER A C 1
ATOM 629 O O . SER A 1 81 ? 1.754 4.264 6.496 1.00 82.12 81 SER A O 1
ATOM 631 N N . LEU A 1 82 ? 1.393 5.171 8.524 1.00 84.50 82 LEU A N 1
ATOM 632 C CA . LEU A 1 82 ? 2.135 6.412 8.276 1.00 84.50 82 LEU A CA 1
ATOM 633 C C . LEU A 1 82 ? 3.630 6.149 8.064 1.00 84.50 82 LEU A C 1
ATOM 635 O O . LEU A 1 82 ? 4.232 6.733 7.164 1.00 84.50 82 LEU A O 1
ATOM 639 N N . ARG A 1 83 ? 4.218 5.241 8.851 1.00 87.19 83 ARG A N 1
ATOM 640 C CA . ARG A 1 83 ? 5.615 4.823 8.694 1.00 87.19 83 ARG A CA 1
ATOM 641 C C . ARG A 1 83 ? 5.854 4.186 7.325 1.00 87.19 83 ARG A C 1
ATOM 643 O O . ARG A 1 83 ? 6.753 4.618 6.616 1.00 87.19 83 ARG A O 1
ATOM 650 N N . ALA A 1 84 ? 5.009 3.237 6.926 1.00 84.31 84 ALA A N 1
ATOM 651 C CA . ALA A 1 84 ? 5.104 2.578 5.626 1.00 84.31 84 ALA A CA 1
ATOM 652 C C . ALA A 1 84 ? 4.951 3.567 4.457 1.00 84.31 84 ALA A C 1
ATOM 654 O O . ALA A 1 84 ? 5.629 3.434 3.440 1.00 84.31 84 ALA A O 1
ATOM 655 N N . LEU A 1 85 ? 4.086 4.576 4.605 1.00 80.81 85 LEU A N 1
ATOM 656 C CA . LEU A 1 85 ? 3.894 5.614 3.592 1.00 80.81 85 LEU A CA 1
ATOM 657 C C . LEU A 1 85 ? 5.132 6.512 3.456 1.00 80.81 85 LEU A C 1
ATOM 659 O O . LEU A 1 85 ? 5.564 6.796 2.342 1.00 80.81 85 LEU A O 1
ATOM 663 N N . SER A 1 86 ? 5.733 6.895 4.585 1.00 85.81 86 SER A N 1
ATOM 664 C CA . SER A 1 86 ? 6.970 7.680 4.622 1.00 85.81 86 SER A CA 1
ATOM 665 C C . SER A 1 86 ? 8.174 6.901 4.081 1.00 85.81 86 SER A C 1
ATOM 667 O O . SER A 1 86 ? 8.978 7.471 3.350 1.00 85.81 86 SER A O 1
ATOM 669 N N . ASP A 1 87 ? 8.279 5.600 4.370 1.00 85.25 87 ASP A N 1
ATOM 670 C CA . ASP A 1 87 ? 9.347 4.748 3.831 1.00 85.25 87 ASP A CA 1
ATOM 671 C C . ASP A 1 87 ? 9.217 4.590 2.300 1.00 85.25 87 ASP A C 1
ATOM 673 O O . ASP A 1 87 ? 10.222 4.587 1.587 1.00 85.25 87 ASP A O 1
ATOM 677 N N . LEU A 1 88 ? 7.988 4.523 1.769 1.00 75.38 88 LEU A N 1
ATOM 678 C CA . LEU A 1 88 ? 7.739 4.542 0.323 1.00 75.38 88 LEU A CA 1
ATOM 679 C C . LEU A 1 88 ? 8.100 5.891 -0.309 1.00 75.38 88 LEU A C 1
ATOM 681 O O . LEU A 1 88 ? 8.721 5.908 -1.368 1.00 75.38 88 LEU A O 1
ATOM 685 N N . GLU A 1 89 ? 7.746 7.010 0.324 1.00 75.38 89 GLU A N 1
ATOM 686 C CA . GLU A 1 89 ? 8.123 8.353 -0.140 1.00 75.38 89 GLU A CA 1
ATOM 687 C C . GLU A 1 89 ? 9.647 8.546 -0.130 1.00 75.38 89 GLU A C 1
ATOM 689 O O . GLU A 1 89 ? 10.208 9.081 -1.086 1.00 75.38 89 GLU A O 1
ATOM 694 N N . LEU A 1 90 ? 10.334 8.029 0.892 1.00 81.94 90 LEU A N 1
ATOM 695 C CA . LEU A 1 90 ? 11.793 8.034 0.970 1.00 81.94 90 LEU A CA 1
ATOM 696 C C . LEU A 1 90 ? 12.421 7.189 -0.147 1.00 81.94 90 LEU A C 1
ATOM 698 O O . LEU A 1 90 ? 13.379 7.632 -0.775 1.00 81.94 90 LEU A O 1
ATOM 702 N N . LEU A 1 91 ? 11.868 6.004 -0.436 1.00 76.31 91 LEU A N 1
ATOM 703 C CA . LEU A 1 91 ? 12.292 5.174 -1.571 1.00 76.31 91 LEU A CA 1
ATOM 704 C C . LEU A 1 91 ? 12.065 5.870 -2.921 1.00 76.31 91 LEU A C 1
ATOM 706 O O . LEU A 1 91 ? 12.859 5.664 -3.835 1.00 76.31 91 LEU A O 1
ATOM 710 N N . VAL A 1 92 ? 11.014 6.688 -3.047 1.00 77.38 92 VAL A N 1
ATOM 711 C CA . VAL A 1 92 ? 10.746 7.501 -4.248 1.00 77.38 92 VAL A CA 1
ATOM 712 C C . VAL A 1 92 ? 11.752 8.648 -4.370 1.00 77.38 92 VAL A C 1
ATOM 714 O O . VAL A 1 92 ? 12.239 8.894 -5.461 1.00 77.38 92 VAL A O 1
ATOM 717 N N . LEU A 1 93 ? 12.065 9.345 -3.274 1.00 76.50 93 LEU A N 1
ATOM 718 C CA . LEU A 1 93 ? 13.023 10.463 -3.245 1.00 76.50 93 LEU A CA 1
ATOM 719 C C . LEU A 1 93 ? 14.474 10.030 -3.491 1.00 76.50 93 LEU A C 1
ATOM 721 O O . LEU A 1 93 ? 15.285 10.830 -3.954 1.00 76.50 93 LEU A O 1
ATOM 725 N N . LEU A 1 94 ? 14.8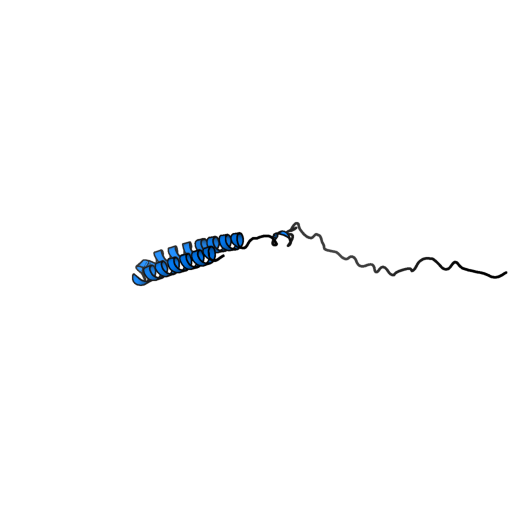13 8.791 -3.129 1.00 78.62 94 LEU A N 1
ATOM 726 C CA . LEU A 1 94 ? 16.155 8.228 -3.272 1.00 78.62 94 LEU A CA 1
ATOM 727 C C . LEU A 1 94 ? 16.432 7.687 -4.688 1.00 78.62 94 LEU A C 1
ATOM 729 O O . LEU A 1 94 ? 17.585 7.385 -5.001 1.00 78.62 94 LEU A O 1
ATOM 733 N N . HIS A 1 95 ? 15.393 7.542 -5.515 1.00 67.19 95 HIS A N 1
ATOM 734 C CA . HIS A 1 95 ? 15.457 7.045 -6.891 1.00 67.19 95 HIS A CA 1
ATOM 735 C C . HIS A 1 95 ? 15.264 8.173 -7.909 1.00 67.19 95 HIS A C 1
ATOM 737 O O . HIS A 1 95 ? 15.921 8.109 -8.972 1.00 67.19 95 HIS A O 1
#

Secondary structure (DSSP, 8-state):
--------------------S-----S----TTTTTT--HHHHHHHHHHHHHHHHHHHHHHHHHHGGGS-THHHHHHHHHHHHHHHHHHHHHHT-

Organism: NCBI:txid479676

Radius of gyration: 33.25 Å; Cα contacts (8 Å, |Δi|>4): 7; chains: 1; bounding box: 53×48×102 Å

pLDDT: mean 70.34, std 13.13, range [48.19, 87.75]

Foldseek 3Di:
DDDDDDPDDDDPDDDDDDDDDDDPPDPDPPPPVVVPPCPPVNVLVVVVVVVVVVVVVVLVVCVVCVVVDDVVVNVVVVVVVVVVVVVSVVVVVVD